Protein AF-S4Q027-F1 (afdb_monomer)

Structure (mmCIF, N/CA/C/O backbone):
data_AF-S4Q027-F1
#
_entry.id   AF-S4Q027-F1
#
loop_
_atom_site.group_PDB
_atom_site.id
_atom_site.type_symbol
_atom_site.label_atom_id
_atom_site.label_alt_id
_atom_site.label_comp_id
_atom_site.label_asym_id
_atom_site.label_entity_id
_atom_site.label_seq_id
_atom_site.pdbx_PDB_ins_code
_atom_site.Cartn_x
_atom_site.Cartn_y
_atom_site.Cartn_z
_atom_site.occupancy
_atom_site.B_iso_or_equiv
_atom_site.auth_seq_id
_atom_site.auth_comp_id
_atom_site.auth_asym_id
_atom_site.auth_atom_id
_atom_site.pdbx_PDB_model_num
ATOM 1 N N . VAL A 1 1 ? 4.828 -2.250 -13.779 1.00 85.50 1 VAL A N 1
ATOM 2 C CA . VAL A 1 1 ? 4.420 -1.426 -12.604 1.00 85.50 1 VAL A CA 1
ATOM 3 C C . VAL A 1 1 ? 3.308 -2.063 -11.767 1.00 85.50 1 VAL A C 1
ATOM 5 O O . VAL A 1 1 ? 3.573 -2.389 -10.621 1.00 85.50 1 VAL A O 1
ATOM 8 N N . SER A 1 2 ? 2.095 -2.290 -12.290 1.00 90.62 2 SER A N 1
ATOM 9 C CA . SER A 1 2 ? 0.934 -2.744 -11.485 1.00 90.62 2 SER A CA 1
ATOM 10 C C . SER A 1 2 ? 1.163 -4.034 -10.683 1.00 90.62 2 SER A C 1
ATOM 12 O O . SER A 1 2 ? 0.839 -4.077 -9.500 1.00 90.62 2 SER A O 1
ATOM 14 N N . ALA A 1 3 ? 1.771 -5.058 -11.291 1.00 90.88 3 ALA A N 1
ATOM 15 C CA . ALA A 1 3 ? 2.113 -6.308 -10.605 1.00 90.88 3 ALA A CA 1
ATOM 16 C C . ALA A 1 3 ? 3.095 -6.081 -9.442 1.00 90.88 3 ALA A C 1
ATOM 18 O O . ALA A 1 3 ? 2.921 -6.634 -8.362 1.00 90.88 3 ALA A O 1
ATOM 19 N N . HIS A 1 4 ? 4.084 -5.206 -9.639 1.00 90.56 4 HIS A N 1
ATOM 20 C CA . HIS A 1 4 ? 5.037 -4.851 -8.593 1.00 90.56 4 HIS A CA 1
ATOM 21 C C . HIS A 1 4 ? 4.351 -4.087 -7.452 1.00 90.56 4 HIS A C 1
ATOM 23 O O . HIS A 1 4 ? 4.576 -4.410 -6.288 1.00 90.56 4 HIS A O 1
ATOM 29 N N . CYS A 1 5 ? 3.453 -3.144 -7.764 1.00 92.31 5 CYS A N 1
ATOM 30 C CA . CYS A 1 5 ? 2.654 -2.460 -6.746 1.00 92.31 5 CYS A CA 1
ATOM 31 C C . CYS A 1 5 ? 1.801 -3.443 -5.935 1.00 92.31 5 CYS A C 1
ATOM 33 O O . CYS A 1 5 ? 1.788 -3.364 -4.710 1.00 92.31 5 CYS A O 1
ATOM 35 N N . ALA A 1 6 ? 1.135 -4.394 -6.595 1.00 94.06 6 ALA A N 1
ATOM 36 C CA . ALA A 1 6 ? 0.278 -5.374 -5.928 1.00 94.06 6 ALA A CA 1
ATOM 37 C C . ALA A 1 6 ? 1.039 -6.249 -4.916 1.00 94.06 6 ALA A C 1
ATOM 39 O O . ALA A 1 6 ? 0.478 -6.610 -3.885 1.00 94.06 6 ALA A O 1
ATOM 40 N N . SER A 1 7 ? 2.307 -6.567 -5.189 1.00 95.25 7 SER A N 1
ATOM 41 C CA . SER A 1 7 ? 3.126 -7.399 -4.303 1.00 95.25 7 SER A CA 1
ATOM 42 C C . SER A 1 7 ? 3.859 -6.624 -3.206 1.00 95.25 7 SER A C 1
ATOM 44 O O . SER A 1 7 ? 4.144 -7.212 -2.170 1.00 95.25 7 SER A O 1
ATOM 46 N N . ASN A 1 8 ? 4.166 -5.336 -3.405 1.00 95.62 8 ASN A N 1
ATOM 47 C CA . ASN A 1 8 ? 5.121 -4.618 -2.545 1.00 95.62 8 ASN A CA 1
ATOM 48 C C . ASN A 1 8 ? 4.538 -3.386 -1.830 1.00 95.62 8 ASN A C 1
ATOM 50 O O . ASN A 1 8 ? 5.130 -2.913 -0.862 1.00 95.62 8 ASN A O 1
ATOM 54 N N . LEU A 1 9 ? 3.389 -2.851 -2.267 1.00 96.81 9 LEU A N 1
ATOM 55 C CA . LEU A 1 9 ? 2.860 -1.588 -1.732 1.00 96.81 9 LEU A CA 1
ATOM 56 C C . LEU A 1 9 ? 2.539 -1.660 -0.234 1.00 96.81 9 LEU A C 1
ATOM 58 O O . LEU A 1 9 ? 2.891 -0.749 0.510 1.00 96.81 9 LEU A O 1
ATOM 62 N N . LEU A 1 10 ? 1.893 -2.740 0.217 1.00 97.44 10 LEU A N 1
ATOM 63 C CA . 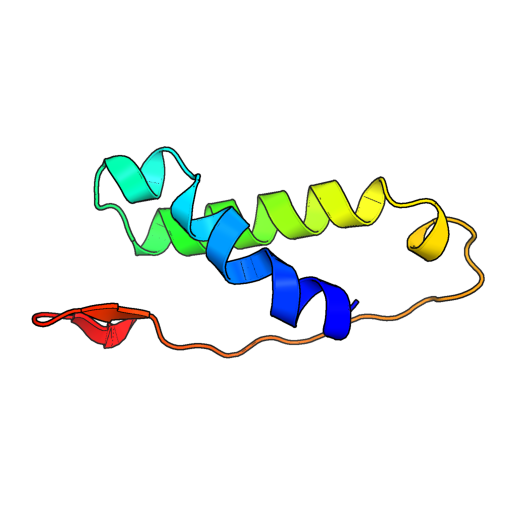LEU A 1 10 ? 1.545 -2.902 1.630 1.00 97.44 10 LEU A CA 1
ATOM 64 C C . LEU A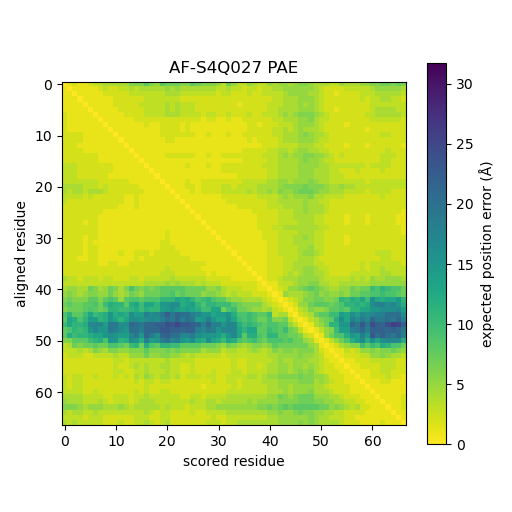 1 10 ? 2.800 -2.921 2.508 1.00 97.44 10 LEU A C 1
ATOM 66 O O . LEU A 1 10 ? 2.853 -2.215 3.508 1.00 97.44 10 LEU A O 1
ATOM 70 N N . GLU A 1 11 ? 3.818 -3.688 2.119 1.00 97.25 11 GLU A N 1
ATOM 71 C CA . GLU A 1 11 ? 5.073 -3.770 2.868 1.00 97.25 11 GLU A CA 1
ATOM 72 C C . GLU A 1 11 ? 5.769 -2.407 2.955 1.00 97.25 11 GLU A C 1
ATOM 74 O O . GLU A 1 11 ? 6.186 -2.011 4.044 1.00 97.25 11 GLU A O 1
ATOM 79 N N . CYS A 1 12 ? 5.811 -1.653 1.850 1.00 97.44 12 CYS A N 1
ATOM 80 C CA . CYS A 1 12 ? 6.387 -0.308 1.839 1.00 97.44 12 CYS A CA 1
ATOM 81 C C . CYS A 1 12 ? 5.668 0.625 2.824 1.00 97.44 12 CYS A C 1
ATOM 83 O O . CYS A 1 12 ? 6.331 1.381 3.521 1.00 97.44 12 CYS A O 1
ATOM 85 N N . ILE A 1 13 ? 4.336 0.542 2.936 1.00 98.00 13 ILE A N 1
ATOM 86 C CA . ILE A 1 13 ? 3.554 1.335 3.901 1.00 98.00 13 ILE A CA 1
ATOM 87 C C . ILE A 1 13 ? 3.838 0.889 5.346 1.00 98.00 13 ILE A C 1
ATOM 89 O O . ILE A 1 13 ? 4.100 1.731 6.206 1.00 98.00 13 ILE A O 1
ATOM 93 N N . LEU A 1 14 ? 3.822 -0.421 5.624 1.00 97.25 14 LEU A N 1
ATOM 94 C CA . LEU A 1 14 ? 4.009 -0.971 6.977 1.00 97.25 14 LEU A CA 1
ATOM 95 C C . LEU A 1 14 ? 5.413 -0.724 7.551 1.00 97.25 14 LEU A C 1
ATOM 97 O O . LEU A 1 14 ? 5.578 -0.675 8.770 1.00 97.25 14 LEU A O 1
ATOM 101 N N . GLN A 1 15 ? 6.427 -0.595 6.692 1.00 97.44 15 GLN A N 1
ATOM 102 C CA . GLN A 1 15 ? 7.816 -0.379 7.106 1.00 97.44 15 GLN A CA 1
ATOM 103 C C . GLN A 1 15 ? 8.153 1.089 7.414 1.00 97.44 15 GLN A C 1
ATOM 105 O O . GLN A 1 15 ? 9.225 1.349 7.965 1.00 97.44 15 GLN A O 1
ATOM 110 N N . THR A 1 16 ? 7.258 2.033 7.104 1.00 98.06 16 THR A N 1
ATOM 111 C CA . THR A 1 16 ? 7.468 3.464 7.381 1.00 98.06 16 THR A CA 1
ATOM 112 C C . THR A 1 16 ? 7.551 3.759 8.883 1.00 98.06 16 THR A C 1
ATOM 114 O O . THR A 1 16 ? 6.937 3.082 9.714 1.00 98.06 16 THR A O 1
ATOM 117 N N . GLU A 1 17 ? 8.295 4.802 9.259 1.00 98.06 17 GLU A N 1
ATOM 118 C CA . GLU A 1 17 ? 8.331 5.263 10.655 1.00 98.06 17 GLU A CA 1
ATOM 119 C C . GLU A 1 17 ? 6.989 5.884 11.067 1.00 98.06 17 GLU A C 1
ATOM 121 O O . GLU A 1 17 ? 6.566 5.776 12.215 1.00 98.06 17 GLU A O 1
ATOM 126 N N . GLU A 1 18 ? 6.291 6.492 10.116 1.00 98.19 18 GLU A N 1
ATOM 127 C CA . GLU A 1 18 ? 4.940 7.032 10.239 1.00 98.19 18 GLU A CA 1
ATOM 128 C C . GLU A 1 18 ? 3.956 5.951 10.696 1.00 98.19 18 GLU A C 1
ATOM 130 O O . GLU A 1 18 ? 3.200 6.172 11.643 1.00 98.19 18 GLU A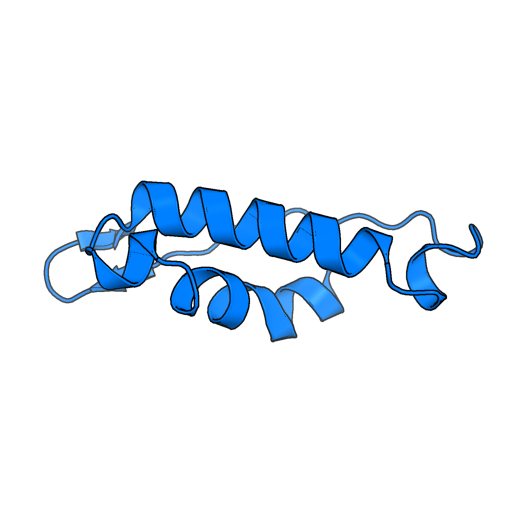 O 1
ATOM 135 N N . PHE A 1 19 ? 4.024 4.755 10.095 1.00 96.88 19 PHE A N 1
ATOM 136 C CA . PHE A 1 19 ? 3.166 3.634 10.474 1.00 96.88 19 PHE A CA 1
ATOM 137 C C . PHE A 1 19 ? 3.431 3.191 11.915 1.00 96.88 19 PHE A C 1
ATOM 139 O O . PHE A 1 19 ? 2.493 2.966 12.679 1.00 96.88 19 PHE A O 1
ATOM 146 N N . LYS A 1 20 ? 4.706 3.135 12.325 1.00 95.94 20 LYS A N 1
ATOM 147 C CA . LYS A 1 20 ? 5.105 2.794 13.705 1.00 95.94 20 LYS A CA 1
ATOM 148 C C . LYS A 1 20 ? 4.628 3.823 14.734 1.00 95.94 20 LYS A C 1
ATOM 150 O O . LYS A 1 20 ? 4.435 3.468 15.893 1.00 95.94 20 LYS A O 1
ATOM 155 N N . ARG A 1 21 ? 4.444 5.081 14.323 1.00 97.12 21 ARG A N 1
ATOM 156 C CA . ARG A 1 21 ? 3.878 6.165 15.147 1.00 97.12 21 ARG A CA 1
ATOM 157 C C . ARG A 1 21 ? 2.348 6.258 15.068 1.00 97.12 21 ARG A C 1
ATOM 159 O O . ARG A 1 21 ? 1.787 7.197 15.622 1.00 97.12 21 ARG A O 1
ATOM 166 N N . GLU A 1 22 ? 1.692 5.315 14.389 1.00 94.69 22 GLU A N 1
ATOM 167 C CA . GLU A 1 22 ? 0.245 5.297 14.129 1.00 94.69 22 GLU A CA 1
ATOM 168 C C . GLU A 1 22 ? -0.273 6.486 13.288 1.00 94.69 22 GLU A C 1
ATOM 170 O O . GLU A 1 22 ? -1.478 6.740 13.233 1.00 94.69 22 GLU A O 1
ATOM 175 N N . ASP A 1 23 ? 0.606 7.185 12.562 1.00 97.00 23 ASP A N 1
ATOM 176 C CA . ASP A 1 23 ? 0.219 8.218 11.594 1.00 97.00 23 ASP A CA 1
ATOM 177 C C . ASP A 1 23 ? -0.093 7.573 10.235 1.00 97.00 23 ASP A C 1
ATOM 179 O O . ASP A 1 23 ? 0.713 7.576 9.304 1.00 97.00 23 ASP A O 1
ATOM 183 N N . ILE A 1 24 ? -1.268 6.943 10.142 1.00 96.50 24 ILE A N 1
ATOM 184 C CA . ILE A 1 24 ? -1.631 6.080 9.005 1.00 96.50 24 ILE A CA 1
ATOM 185 C C . ILE A 1 24 ? -1.717 6.852 7.681 1.00 96.50 24 ILE A C 1
ATOM 187 O O . ILE A 1 24 ? -1.312 6.337 6.641 1.00 96.50 24 ILE A O 1
ATOM 191 N N . ALA A 1 25 ? -2.215 8.091 7.693 1.00 96.81 25 ALA A N 1
ATOM 192 C CA . ALA A 1 25 ? -2.338 8.885 6.471 1.00 96.81 25 ALA A CA 1
ATOM 193 C C . ALA A 1 25 ? -0.962 9.284 5.911 1.00 96.81 25 ALA A C 1
ATOM 195 O O . ALA A 1 25 ? -0.750 9.211 4.696 1.00 96.81 25 ALA A O 1
ATOM 196 N N . GLU A 1 26 ? -0.024 9.671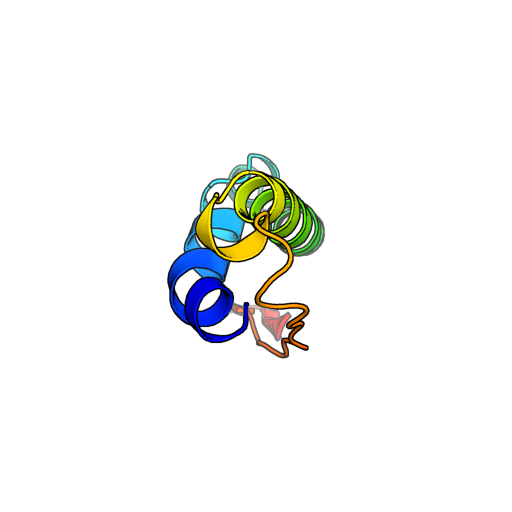 6.783 1.00 98.19 26 GLU A N 1
ATOM 197 C CA . GLU A 1 26 ? 1.350 9.959 6.365 1.00 98.19 26 GLU A CA 1
ATOM 198 C C . GLU A 1 26 ? 2.095 8.677 5.976 1.00 98.19 26 GLU A C 1
ATOM 200 O O . GLU A 1 26 ? 2.803 8.674 4.974 1.00 98.19 26 GLU A O 1
ATOM 205 N N . ALA A 1 27 ? 1.850 7.558 6.664 1.00 98.31 27 ALA A N 1
ATOM 206 C CA . ALA A 1 27 ? 2.409 6.253 6.308 1.00 98.31 27 ALA A CA 1
ATOM 207 C C . ALA A 1 27 ? 2.004 5.796 4.904 1.00 98.31 27 ALA A C 1
ATOM 209 O O . ALA A 1 27 ? 2.84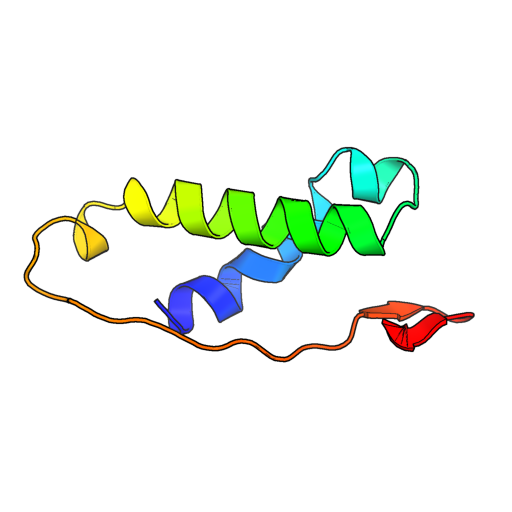2 5.315 4.141 1.00 98.31 27 ALA A O 1
ATOM 210 N N . ILE A 1 28 ? 0.727 5.970 4.536 1.00 97.94 28 ILE A N 1
ATOM 211 C CA . ILE A 1 28 ? 0.246 5.671 3.183 1.00 97.94 28 ILE A CA 1
ATOM 212 C C . ILE A 1 28 ? 0.995 6.547 2.173 1.00 97.94 28 ILE A C 1
ATOM 214 O O . ILE A 1 28 ? 1.555 6.020 1.214 1.00 97.94 28 ILE A O 1
ATOM 218 N N . ARG A 1 29 ? 1.081 7.866 2.399 1.00 98.06 29 ARG A N 1
ATOM 219 C CA . ARG A 1 29 ? 1.854 8.766 1.521 1.00 98.06 29 ARG A CA 1
ATOM 220 C C . ARG A 1 29 ? 3.308 8.316 1.372 1.00 98.06 29 ARG A C 1
ATOM 222 O O . ARG A 1 29 ? 3.779 8.158 0.246 1.00 98.06 29 ARG A O 1
ATOM 229 N N . ALA A 1 30 ? 3.998 8.102 2.487 1.00 98.25 30 ALA A N 1
ATOM 230 C CA . ALA A 1 30 ? 5.406 7.731 2.513 1.00 98.25 30 ALA A CA 1
ATOM 231 C C . ALA A 1 30 ? 5.653 6.380 1.822 1.00 98.25 30 ALA A C 1
ATOM 233 O O . ALA A 1 30 ? 6.566 6.276 1.006 1.00 98.25 30 ALA A O 1
ATOM 234 N N . GLY A 1 31 ? 4.800 5.377 2.054 1.00 97.62 31 GLY A N 1
ATOM 235 C CA . GLY A 1 31 ? 4.928 4.063 1.420 1.00 97.62 31 GLY A CA 1
ATOM 236 C C . GLY A 1 31 ? 4.730 4.092 -0.099 1.00 97.62 31 GLY A C 1
ATOM 237 O O . GLY A 1 31 ? 5.442 3.397 -0.823 1.00 97.62 31 GLY A O 1
ATOM 238 N N . PHE A 1 32 ? 3.819 4.929 -0.608 1.00 97.25 32 PHE A N 1
ATOM 239 C CA . PHE A 1 32 ? 3.670 5.140 -2.054 1.00 97.25 32 PHE A CA 1
ATOM 240 C C . PHE A 1 32 ? 4.912 5.798 -2.675 1.00 97.25 32 PHE A C 1
ATOM 242 O O . PHE A 1 32 ? 5.333 5.398 -3.762 1.00 97.25 32 PHE A O 1
ATOM 249 N N . LEU A 1 33 ? 5.504 6.786 -1.994 1.00 96.81 33 LEU A N 1
ATOM 250 C CA . LEU A 1 33 ? 6.723 7.457 -2.457 1.00 96.81 33 LEU A CA 1
ATOM 251 C C . LEU A 1 33 ? 7.939 6.520 -2.435 1.00 96.81 33 LEU A C 1
ATOM 253 O O . LEU A 1 33 ? 8.702 6.496 -3.400 1.00 96.81 33 LEU A O 1
ATOM 257 N N . ASP A 1 34 ? 8.092 5.722 -1.376 1.00 96.25 34 ASP A N 1
ATOM 258 C CA . ASP A 1 34 ? 9.168 4.732 -1.252 1.00 96.25 34 ASP A CA 1
ATOM 259 C C . ASP A 1 34 ? 9.070 3.650 -2.340 1.00 96.25 34 ASP A C 1
ATOM 261 O O . ASP A 1 34 ? 10.059 3.345 -3.012 1.00 96.25 34 ASP A O 1
ATOM 265 N N . LEU A 1 35 ? 7.864 3.130 -2.598 1.00 95.12 35 LEU A N 1
ATOM 266 C CA . LEU A 1 35 ? 7.633 2.186 -3.692 1.00 95.12 35 LEU A CA 1
ATOM 267 C C . LEU A 1 35 ? 8.003 2.794 -5.055 1.00 95.12 35 LEU A C 1
ATOM 269 O O . LEU A 1 35 ? 8.695 2.145 -5.844 1.00 95.12 35 LEU A O 1
ATOM 273 N N . ASP A 1 36 ? 7.567 4.026 -5.343 1.00 93.19 36 ASP A N 1
ATOM 274 C CA . ASP A 1 36 ? 7.903 4.714 -6.600 1.00 93.19 36 ASP A CA 1
ATOM 275 C C . ASP A 1 36 ? 9.421 4.882 -6.757 1.00 93.19 36 ASP A C 1
ATOM 277 O O . ASP A 1 36 ? 9.980 4.589 -7.817 1.00 93.19 36 ASP A O 1
ATOM 281 N N . GLN A 1 37 ? 10.113 5.277 -5.685 1.00 92.44 37 GLN A N 1
ATOM 282 C CA . GLN A 1 37 ? 11.566 5.419 -5.687 1.00 92.44 37 GLN A CA 1
ATOM 283 C C . GLN A 1 37 ? 12.279 4.081 -5.929 1.00 92.44 37 GLN A C 1
ATOM 285 O O . GLN A 1 37 ? 13.194 4.024 -6.755 1.00 92.44 37 GLN A O 1
ATOM 290 N N . LYS A 1 38 ? 11.852 3.001 -5.262 1.00 90.75 38 LYS A N 1
ATOM 291 C CA . LYS A 1 38 ? 12.401 1.648 -5.465 1.00 90.75 38 LYS A CA 1
ATOM 292 C C . LYS A 1 38 ? 12.210 1.177 -6.907 1.00 90.75 38 LYS A C 1
ATOM 294 O O . LYS A 1 38 ? 13.149 0.660 -7.512 1.00 90.75 38 LYS A O 1
ATOM 299 N N . MET A 1 39 ? 11.037 1.421 -7.493 1.00 88.62 39 MET A N 1
ATOM 300 C CA . MET A 1 39 ? 10.740 1.039 -8.877 1.00 88.62 39 MET A CA 1
ATOM 301 C C . MET A 1 39 ? 11.611 1.768 -9.909 1.00 88.62 39 MET A C 1
ATOM 303 O O . MET A 1 39 ? 11.993 1.159 -10.906 1.00 88.62 39 MET A O 1
ATOM 307 N N . ARG A 1 40 ? 11.994 3.028 -9.659 1.00 86.31 40 ARG A N 1
ATOM 308 C CA . ARG A 1 40 ? 12.946 3.779 -10.508 1.00 86.31 40 ARG A CA 1
ATOM 309 C C . ARG A 1 40 ? 14.373 3.225 -10.475 1.00 86.31 40 ARG A C 1
ATOM 311 O O . ARG A 1 40 ? 15.198 3.642 -11.281 1.00 86.31 40 ARG A O 1
ATOM 318 N N . GLY A 1 41 ? 14.691 2.340 -9.531 1.00 82.31 41 GLY A N 1
ATOM 319 C CA . GLY A 1 41 ? 15.977 1.647 -9.459 1.00 82.31 41 GLY A CA 1
ATOM 320 C C . GLY A 1 41 ? 15.986 0.281 -10.150 1.00 82.31 41 GLY A C 1
ATOM 321 O O . GLY A 1 41 ? 17.060 -0.289 -10.326 1.00 82.31 41 GLY A O 1
ATOM 322 N N . LEU A 1 42 ? 14.822 -0.258 -10.538 1.00 82.12 42 LEU A N 1
ATOM 323 C CA . LEU A 1 42 ? 14.714 -1.600 -11.109 1.00 82.12 42 LEU A CA 1
ATOM 324 C C . LEU A 1 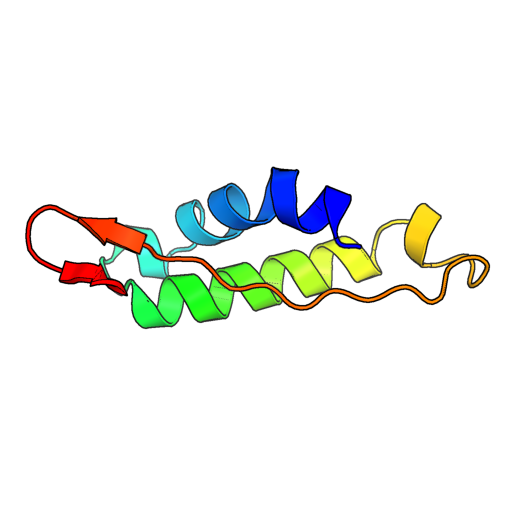42 ? 15.120 -1.598 -12.593 1.00 82.12 42 LEU A C 1
ATOM 326 O O . LEU A 1 42 ? 14.445 -0.956 -13.400 1.00 82.12 42 LEU A O 1
ATOM 330 N N . PRO A 1 43 ? 16.161 -2.356 -12.995 1.00 73.44 43 PRO A N 1
ATOM 331 C CA . PRO A 1 43 ? 16.643 -2.390 -14.381 1.00 73.44 43 PRO A CA 1
ATOM 332 C C . PRO A 1 43 ? 15.546 -2.723 -15.398 1.00 73.44 43 PRO A C 1
ATOM 334 O O . PRO A 1 43 ? 15.504 -2.152 -16.484 1.00 73.44 43 PRO A O 1
ATOM 337 N N . GLU A 1 44 ? 14.623 -3.601 -15.004 1.00 72.31 44 GLU A N 1
ATOM 338 C CA . GLU A 1 44 ? 13.478 -4.061 -15.795 1.00 72.31 44 GLU A CA 1
ATOM 339 C C . GLU A 1 44 ? 12.520 -2.922 -16.182 1.00 72.31 44 GLU A C 1
ATOM 341 O O . GLU A 1 44 ? 11.935 -2.955 -17.262 1.00 72.31 44 GLU A O 1
ATOM 346 N N . LEU A 1 45 ? 12.391 -1.895 -15.334 1.00 70.31 45 LEU A N 1
ATOM 347 C CA . LEU A 1 45 ? 11.583 -0.702 -15.609 1.00 70.31 45 LEU A CA 1
ATOM 348 C C . LEU A 1 45 ? 12.417 0.448 -16.200 1.00 70.31 45 LEU A C 1
ATOM 350 O O . LEU A 1 45 ? 11.866 1.344 -16.840 1.00 70.31 45 LEU A O 1
ATOM 354 N N . CYS A 1 46 ? 13.738 0.433 -16.009 1.00 64.56 46 CYS A N 1
ATOM 355 C CA . CYS A 1 46 ? 14.637 1.519 -16.407 1.00 64.56 46 CYS A CA 1
ATOM 356 C C . CYS A 1 46 ? 15.191 1.403 -17.828 1.00 64.56 46 CYS A C 1
ATOM 358 O O . CYS A 1 46 ? 15.525 2.430 -18.416 1.00 64.56 46 CYS A O 1
ATOM 360 N N . ASP A 1 47 ? 15.247 0.202 -18.418 1.00 65.19 47 ASP A N 1
ATOM 361 C CA . ASP A 1 47 ? 15.803 -0.017 -19.770 1.00 65.19 47 ASP A CA 1
ATOM 362 C C . ASP A 1 47 ? 14.938 0.595 -20.900 1.00 65.19 47 ASP A C 1
ATOM 364 O O . ASP A 1 47 ? 15.152 0.348 -22.086 1.00 65.19 47 ASP A O 1
ATOM 368 N N . GLY A 1 48 ? 13.906 1.377 -20.557 1.00 62.19 48 GLY A N 1
ATOM 369 C CA . GLY A 1 48 ? 13.096 2.166 -21.490 1.00 62.19 48 GLY A CA 1
ATOM 370 C C . GLY A 1 48 ? 12.203 1.351 -22.430 1.00 62.19 48 GLY A C 1
ATOM 371 O O . GLY A 1 48 ? 11.417 1.940 -23.176 1.00 62.19 48 GLY A O 1
ATOM 372 N N . LYS A 1 49 ? 12.296 0.016 -22.381 1.00 64.50 49 LYS A N 1
ATOM 373 C CA . LYS A 1 49 ? 11.481 -0.924 -23.161 1.00 64.50 49 LYS A CA 1
ATOM 374 C C . LYS A 1 49 ? 10.041 -1.006 -22.662 1.00 64.50 49 LYS A C 1
ATOM 376 O O . LYS A 1 49 ? 9.140 -1.172 -23.477 1.00 64.50 49 LYS A O 1
ATOM 381 N N . GLU A 1 50 ? 9.813 -0.812 -21.362 1.00 66.19 50 GLU A N 1
ATOM 382 C CA . GLU A 1 50 ? 8.475 -0.710 -20.779 1.00 66.19 50 GLU A CA 1
ATOM 383 C C . GLU A 1 50 ? 8.235 0.668 -20.157 1.00 66.19 50 GLU A C 1
ATOM 385 O O . GLU A 1 50 ? 8.652 0.959 -19.040 1.00 66.19 50 GLU A O 1
ATOM 390 N N . LYS A 1 51 ? 7.477 1.516 -20.859 1.00 70.88 51 LYS A N 1
ATOM 391 C CA . LYS A 1 51 ? 6.880 2.727 -20.278 1.00 70.88 51 LYS A CA 1
ATOM 392 C C . LYS A 1 51 ? 5.486 2.393 -19.756 1.00 70.88 51 LYS A C 1
ATOM 394 O O . LYS A 1 51 ? 4.487 2.736 -20.383 1.00 70.88 51 LYS A O 1
ATOM 399 N N . SER A 1 52 ? 5.427 1.659 -18.648 1.00 81.75 52 SER A N 1
ATOM 400 C CA . SER A 1 52 ? 4.169 1.303 -17.985 1.00 81.75 52 SER A CA 1
ATOM 401 C C . SER A 1 52 ? 3.940 2.146 -16.727 1.00 81.75 52 SER A C 1
ATOM 403 O O . SER A 1 52 ? 4.874 2.680 -16.137 1.00 81.75 52 SER A O 1
ATOM 405 N N . GLY A 1 53 ? 2.679 2.286 -16.323 1.00 85.56 53 GLY A N 1
ATOM 406 C CA . GLY A 1 53 ? 2.254 2.957 -15.095 1.00 85.56 53 GLY A CA 1
ATOM 407 C C . GLY A 1 53 ? 1.047 2.234 -14.502 1.00 85.56 53 GLY A C 1
ATOM 408 O O . GLY A 1 53 ? 0.465 1.366 -15.154 1.00 85.56 53 GLY A O 1
ATOM 409 N N . SER A 1 54 ? 0.678 2.557 -13.266 1.00 90.19 54 SER A N 1
ATOM 410 C CA . SER A 1 54 ? -0.519 2.006 -12.625 1.00 90.19 54 SER A CA 1
ATOM 411 C C . SER A 1 54 ? -1.192 3.066 -11.774 1.00 90.19 54 SER A C 1
ATOM 413 O O . SER A 1 54 ? -0.519 3.852 -11.113 1.00 90.19 54 SER A O 1
ATOM 415 N N . THR A 1 55 ? -2.519 3.042 -11.744 1.00 94.19 55 THR A N 1
ATOM 416 C CA . THR A 1 55 ? -3.278 3.606 -10.629 1.00 94.19 55 THR A CA 1
ATOM 417 C C . THR A 1 55 ? -3.368 2.556 -9.520 1.00 94.19 55 THR A C 1
ATOM 419 O O . THR A 1 55 ? -3.208 1.358 -9.775 1.00 94.19 55 THR A O 1
ATOM 422 N N . ALA A 1 56 ? -3.594 2.992 -8.285 1.00 94.06 56 ALA A N 1
ATOM 423 C CA . ALA A 1 56 ? -3.898 2.105 -7.172 1.00 94.06 56 ALA A CA 1
ATOM 424 C C . ALA A 1 56 ? -5.005 2.738 -6.329 1.00 94.06 56 ALA A C 1
ATOM 426 O O . ALA A 1 56 ? -4.966 3.931 -6.034 1.00 94.06 56 ALA A O 1
ATOM 427 N N . VAL A 1 57 ? -5.993 1.925 -5.969 1.00 95.38 57 VAL A N 1
ATOM 428 C CA . VAL A 1 57 ? -7.036 2.259 -5.000 1.00 95.38 57 VAL A CA 1
ATOM 429 C C . VAL A 1 57 ? -7.073 1.102 -4.013 1.00 95.38 57 VAL A C 1
ATOM 431 O O . VAL A 1 57 ? -7.186 -0.054 -4.420 1.00 95.38 57 VAL A O 1
ATOM 434 N N . CYS A 1 58 ? -6.936 1.402 -2.729 1.00 91.94 58 CYS A N 1
ATOM 435 C CA . CYS A 1 58 ? -6.952 0.422 -1.650 1.00 91.94 58 CYS A CA 1
ATOM 436 C C . CYS A 1 58 ? -7.576 1.045 -0.403 1.00 91.94 58 CYS A C 1
ATOM 438 O O . CYS A 1 58 ? -7.620 2.267 -0.296 1.00 91.94 58 CYS A O 1
ATOM 440 N N . ALA A 1 59 ? -8.024 0.199 0.525 1.00 95.44 59 ALA A N 1
ATOM 441 C CA . ALA A 1 59 ? -8.500 0.626 1.832 1.00 95.44 59 ALA A CA 1
ATOM 442 C C . ALA A 1 59 ? -7.633 0.014 2.936 1.00 95.44 59 ALA A C 1
ATOM 444 O O . ALA A 1 59 ? -7.335 -1.184 2.897 1.00 95.44 59 ALA A O 1
ATOM 445 N N . PHE A 1 60 ? -7.267 0.819 3.929 1.00 95.38 60 PHE A N 1
ATOM 446 C CA . PHE A 1 60 ? -6.633 0.351 5.160 1.00 95.38 60 PHE A CA 1
ATOM 447 C C . PHE A 1 60 ? -7.684 0.286 6.262 1.00 95.38 60 PHE A C 1
ATOM 449 O O . PHE A 1 60 ? -8.201 1.305 6.719 1.00 95.38 60 PHE A O 1
ATOM 456 N N . VAL A 1 61 ? -8.010 -0.936 6.683 1.00 96.00 61 VAL A N 1
ATOM 457 C CA . VAL A 1 61 ? -9.102 -1.203 7.621 1.00 96.00 61 VAL A CA 1
ATOM 458 C C . VAL A 1 61 ? -8.538 -1.583 8.984 1.00 96.00 61 VAL A C 1
ATOM 460 O O . VAL A 1 61 ? -7.818 -2.569 9.125 1.00 96.00 61 VAL A O 1
ATOM 463 N N . SER A 1 62 ? -8.916 -0.814 9.999 1.00 92.44 62 SER A N 1
ATOM 464 C CA . SER A 1 62 ? -8.703 -1.124 11.413 1.00 92.44 62 SER A CA 1
ATOM 465 C C . SER A 1 62 ? -10.059 -1.242 12.124 1.00 92.44 62 SER A C 1
ATOM 467 O O . SER A 1 62 ? -11.073 -0.807 11.576 1.00 92.44 62 SER A O 1
ATOM 469 N N . PRO A 1 63 ? -10.122 -1.746 13.369 1.00 96.62 63 PRO A N 1
ATOM 470 C CA . PRO A 1 63 ? -11.383 -1.809 14.112 1.00 96.62 63 PRO A CA 1
ATOM 471 C C . PRO A 1 63 ? -12.087 -0.457 14.324 1.00 96.62 63 PRO A C 1
ATOM 473 O O . PRO A 1 63 ? -13.275 -0.443 14.631 1.00 96.62 63 PRO A O 1
ATOM 476 N N . LYS A 1 64 ? -11.366 0.670 14.216 1.00 96.12 64 LYS A N 1
ATOM 477 C CA . LYS A 1 64 ? -11.885 2.016 14.525 1.00 96.12 64 LYS A CA 1
ATOM 478 C C . LYS A 1 64 ? -11.948 2.958 13.319 1.00 96.12 64 LYS A C 1
ATOM 480 O O . LYS A 1 64 ? -12.717 3.910 13.353 1.00 96.12 64 LYS A O 1
ATOM 485 N N . HIS A 1 65 ? -11.151 2.711 12.282 1.00 95.56 65 HIS A N 1
ATOM 486 C CA . HIS A 1 65 ? -10.990 3.618 11.144 1.00 95.56 65 HIS A CA 1
ATOM 487 C C . HIS A 1 65 ? -10.813 2.847 9.837 1.00 95.56 65 HIS A C 1
ATOM 489 O O . HIS A 1 65 ? -10.188 1.782 9.821 1.00 95.56 65 HIS A O 1
ATOM 495 N N . ILE A 1 66 ? -11.324 3.435 8.757 1.00 96.94 66 ILE A N 1
ATOM 496 C CA . ILE A 1 66 ? -11.084 3.029 7.373 1.00 96.94 66 ILE A CA 1
ATOM 497 C C . ILE A 1 66 ? -10.453 4.231 6.674 1.00 96.94 66 ILE A C 1
ATOM 499 O O . ILE A 1 66 ? -11.016 5.327 6.733 1.00 96.94 66 ILE A O 1
ATOM 503 N N . TYR A 1 67 ? -9.299 4.006 6.055 1.00 93.69 67 TYR A N 1
ATOM 504 C CA . TYR A 1 67 ? -8.581 4.973 5.225 1.00 93.69 67 TYR A CA 1
ATOM 505 C C . TYR A 1 67 ? -8.640 4.541 3.768 1.00 93.69 67 TYR A C 1
ATOM 507 O O . TYR A 1 67 ? -8.491 3.317 3.538 1.00 93.69 67 TYR A O 1
#

Foldseek 3Di:
DVVLCVVPLVVLLCPDVCVVVVVNVVSNVRSVVVSVVVLCVDCVCPVPPDPDDDDDDDWDDDPVDID

Organism: NCBI:txid116150

InterPro domains:
  IPR001932 PPM-type phosphatase-like domain [PF00481] (3-67)
  IPR036457 PPM-type phosphatase-like domain superfamily [G3DSA:3.60.40.10] (1-67)
  IPR036457 PPM-type p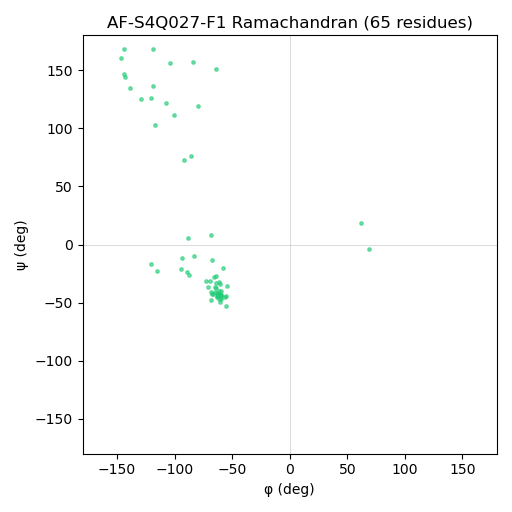hosphatase-like domain superfamily [SSF81606] (2-67)

Sequence (67 aa):
VSAHCASNLLECILQTEEFKREDIAEAIRAGFLDLDQKMRGLPELCDGKEKSGSTAVCAFVSPKHIY

Solvent-accessible surface area (backbone atoms only — not comparable to full-atom values): 4070 Å² total; per-residue (Å²): 88,51,71,57,47,75,75,42,41,68,59,38,18,64,70,30,70,38,34,77,71,67,38,56,72,58,7,51,55,51,8,55,52,51,46,54,55,56,48,71,69,35,64,83,53,58,71,67,82,48,92,67,74,64,88,86,88,83,76,53,80,54,102,86,50,78,83

Mean predicted aligned error: 3.92 Å

pLDDT: mean 90.69, std 9.98, range [62.19, 98.31]

Secondary structure (DSSP, 8-state):
-HHHHHHHHHHHHHTSHHHHTT-HHHHHHHHHHHHHHHHTT-HHHHSSS-----------B-SS-B-

Radius of gyration: 13.31 Å; Cα contacts (8 Å, |Δi|>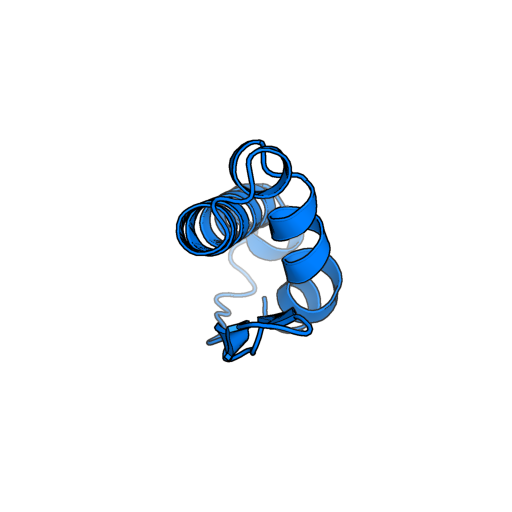4): 61; chai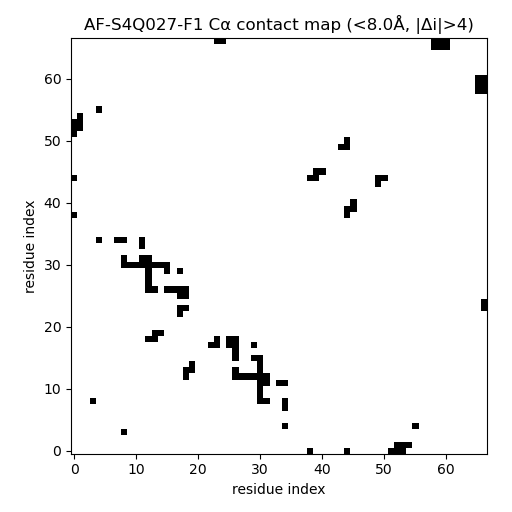ns: 1; bounding box: 28×17×38 Å